Protein AF-A0AAP6VAA5-F1 (afdb_monomer_lite)

Structure (mmCIF, N/CA/C/O backbone):
data_AF-A0AAP6VAA5-F1
#
_entry.id   AF-A0AAP6VAA5-F1
#
loop_
_atom_site.group_PDB
_atom_site.id
_atom_site.type_symbol
_atom_site.label_atom_id
_atom_site.label_alt_id
_atom_site.label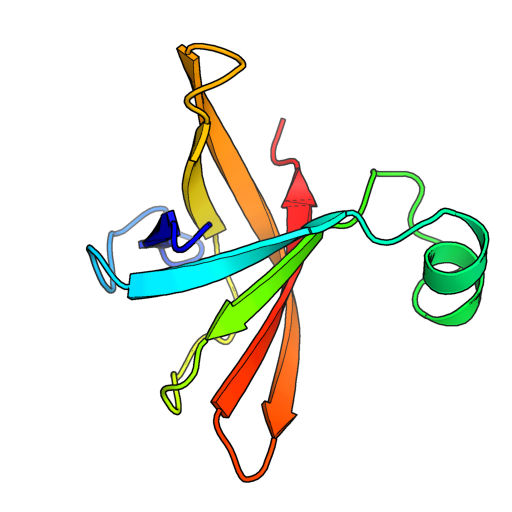_comp_id
_atom_site.label_asym_id
_atom_site.label_entity_id
_atom_site.label_seq_id
_atom_site.pdbx_PDB_ins_code
_atom_site.Cartn_x
_atom_site.Cartn_y
_atom_site.Cartn_z
_atom_site.occupancy
_atom_site.B_iso_or_equiv
_atom_site.auth_seq_id
_atom_site.auth_comp_id
_atom_site.auth_asym_id
_atom_site.auth_atom_id
_atom_site.pdbx_PDB_model_num
ATOM 1 N N . MET A 1 1 ? 10.470 -8.486 3.934 1.00 65.44 1 MET A N 1
ATOM 2 C CA . MET A 1 1 ? 9.634 -8.723 5.126 1.00 65.44 1 MET A CA 1
ATOM 3 C C . MET A 1 1 ? 8.174 -8.665 4.703 1.00 65.44 1 MET A C 1
ATOM 5 O O . MET A 1 1 ? 7.884 -7.896 3.794 1.00 65.44 1 MET A O 1
ATOM 9 N N . ARG A 1 2 ? 7.295 -9.510 5.257 1.00 81.50 2 ARG A N 1
ATOM 10 C CA . ARG A 1 2 ? 5.850 -9.402 5.000 1.00 81.50 2 ARG A CA 1
ATOM 11 C C . ARG A 1 2 ? 5.275 -8.389 5.985 1.00 81.50 2 ARG A C 1
ATOM 13 O O . ARG A 1 2 ? 5.515 -8.526 7.176 1.00 81.50 2 ARG A O 1
ATOM 20 N N . THR A 1 3 ? 4.537 -7.420 5.476 1.00 91.56 3 THR A N 1
ATOM 21 C CA . THR A 1 3 ? 3.951 -6.310 6.224 1.00 91.56 3 THR A CA 1
ATOM 22 C C . THR A 1 3 ? 2.439 -6.499 6.291 1.00 91.56 3 THR A C 1
ATOM 24 O O . THR A 1 3 ? 1.817 -6.860 5.286 1.00 91.56 3 THR A O 1
ATOM 27 N N . CYS A 1 4 ? 1.857 -6.268 7.468 1.00 94.50 4 CYS A N 1
ATOM 28 C CA . CYS A 1 4 ? 0.410 -6.171 7.645 1.00 94.50 4 CYS A CA 1
ATOM 29 C C . CYS A 1 4 ? -0.049 -4.783 7.203 1.00 94.50 4 CYS A C 1
ATOM 31 O O . CYS A 1 4 ? 0.464 -3.782 7.695 1.00 94.50 4 CYS A O 1
ATOM 33 N N . ILE A 1 5 ? -0.976 -4.739 6.252 1.00 95.94 5 ILE A N 1
ATOM 34 C CA . ILE A 1 5 ? -1.429 -3.504 5.618 1.00 95.94 5 ILE A CA 1
ATOM 35 C C . ILE A 1 5 ? -2.946 -3.405 5.754 1.00 95.94 5 ILE A C 1
ATOM 37 O O . ILE A 1 5 ? -3.669 -4.346 5.424 1.00 95.94 5 ILE A O 1
ATOM 41 N N . ASP A 1 6 ? -3.424 -2.241 6.163 1.00 96.62 6 ASP A N 1
ATOM 42 C CA . ASP A 1 6 ? -4.842 -1.924 6.239 1.00 96.62 6 ASP A CA 1
ATOM 43 C C . ASP A 1 6 ? -5.248 -1.070 5.035 1.00 96.62 6 ASP A C 1
ATOM 45 O O . ASP A 1 6 ? -4.503 -0.205 4.570 1.00 96.62 6 ASP A O 1
ATOM 49 N N . TYR A 1 7 ? -6.433 -1.335 4.487 1.00 96.19 7 TYR A N 1
ATOM 50 C CA . TYR A 1 7 ? -6.980 -0.635 3.330 1.00 96.19 7 TYR A CA 1
ATOM 51 C C . TYR A 1 7 ? -8.233 0.146 3.707 1.00 96.19 7 TYR A C 1
ATOM 53 O O . TYR A 1 7 ? -9.218 -0.419 4.185 1.00 96.19 7 TYR A O 1
ATOM 61 N N . TYR A 1 8 ? -8.214 1.436 3.391 1.00 96.69 8 TYR A N 1
ATOM 62 C CA . TYR A 1 8 ? -9.297 2.380 3.623 1.00 96.69 8 TYR A CA 1
ATOM 63 C C . TYR A 1 8 ? -9.814 2.929 2.298 1.00 96.69 8 TYR A C 1
ATOM 65 O O . TYR A 1 8 ? -9.052 3.125 1.347 1.00 96.69 8 TYR A O 1
ATOM 73 N N . ASN A 1 9 ? -11.104 3.245 2.229 1.00 95.06 9 ASN A N 1
ATOM 74 C CA . ASN A 1 9 ? -11.652 3.966 1.083 1.00 95.06 9 ASN A CA 1
ATOM 75 C C . ASN A 1 9 ? -11.318 5.475 1.146 1.00 95.06 9 ASN A C 1
ATOM 77 O O . ASN A 1 9 ? -10.684 5.962 2.080 1.00 95.06 9 ASN A O 1
ATOM 81 N N . LYS A 1 10 ? -11.776 6.248 0.151 1.00 93.75 10 LYS A N 1
ATOM 82 C CA . LYS A 1 10 ? -11.562 7.710 0.100 1.00 93.75 10 LYS A CA 1
ATOM 83 C C . LYS A 1 10 ? -12.205 8.489 1.258 1.00 93.75 10 LYS A C 1
ATOM 85 O O . LYS A 1 10 ? -11.813 9.623 1.491 1.00 93.75 10 LYS A O 1
ATOM 90 N N . LYS A 1 11 ? -13.188 7.910 1.953 1.00 95.00 11 LYS A N 1
ATOM 91 C CA . LYS A 1 11 ? -13.830 8.493 3.142 1.00 95.00 11 LYS A CA 1
ATOM 92 C C . LYS A 1 11 ? -13.118 8.104 4.443 1.00 95.00 11 LYS A C 1
ATOM 94 O O . LYS A 1 11 ? -13.629 8.409 5.511 1.00 95.00 11 LYS A O 1
ATOM 99 N N . HIS A 1 12 ? -11.961 7.442 4.357 1.00 92.62 12 HIS A N 1
ATOM 100 C CA . HIS A 1 12 ? -11.213 6.908 5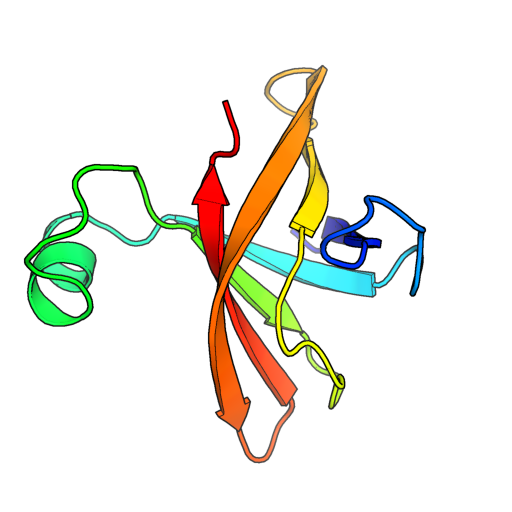.498 1.00 92.62 12 HIS A CA 1
ATOM 101 C C . HIS A 1 12 ? -11.955 5.812 6.282 1.00 92.62 12 HIS A C 1
ATOM 103 O O . HIS A 1 12 ? -11.600 5.515 7.418 1.00 92.62 12 HIS A O 1
ATOM 109 N N . GLU A 1 13 ? -12.941 5.156 5.668 1.00 95.94 13 GLU A N 1
ATOM 110 C CA . GLU A 1 13 ? -13.593 3.982 6.253 1.00 95.94 13 GLU A CA 1
ATOM 111 C C . GLU A 1 13 ? -12.727 2.745 5.980 1.00 95.94 13 GLU A C 1
ATOM 113 O O . GLU A 1 13 ? -12.289 2.534 4.842 1.00 95.94 13 GLU A O 1
ATOM 118 N N . LEU A 1 14 ? -12.468 1.938 7.015 1.00 95.88 14 LEU A N 1
ATOM 119 C CA . LEU A 1 14 ? -11.707 0.692 6.904 1.00 95.88 14 LEU A CA 1
ATOM 120 C C . LEU A 1 14 ? -12.496 -0.325 6.070 1.00 95.88 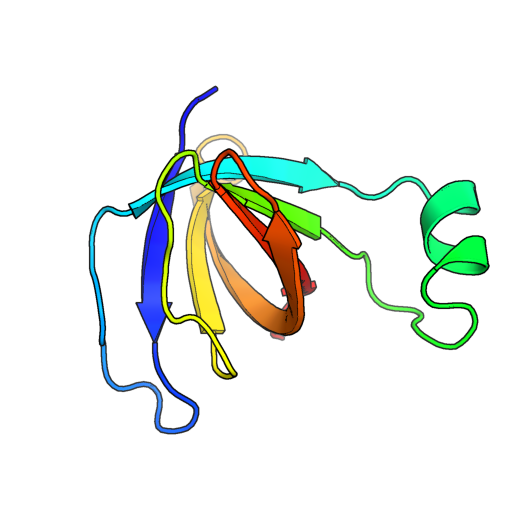14 LEU A C 1
ATOM 122 O O . LEU A 1 14 ? -13.633 -0.659 6.393 1.00 95.88 14 LEU A O 1
ATOM 126 N N . ILE A 1 15 ? -11.886 -0.817 4.994 1.00 95.94 15 ILE A N 1
ATOM 127 C CA . ILE A 1 15 ? -12.489 -1.789 4.072 1.00 95.94 15 ILE A CA 1
ATOM 128 C C . ILE A 1 15 ? -11.916 -3.188 4.282 1.00 95.94 15 ILE A C 1
ATOM 130 O O . ILE A 1 15 ? -12.632 -4.175 4.130 1.00 95.94 15 ILE A O 1
ATOM 134 N N . SER A 1 16 ? -10.623 -3.286 4.590 1.00 93.50 16 SER A N 1
ATOM 135 C CA . SER A 1 16 ? -9.960 -4.557 4.870 1.00 93.50 16 SER A CA 1
ATOM 136 C C . SER A 1 16 ? -8.785 -4.331 5.803 1.00 93.50 16 SER A C 1
ATOM 138 O O . SER A 1 16 ? -7.994 -3.421 5.574 1.00 93.50 16 SER A O 1
ATOM 140 N N . GLU A 1 17 ? -8.647 -5.195 6.800 1.00 93.75 17 GLU A N 1
ATOM 141 C CA . GLU A 1 17 ? -7.519 -5.198 7.732 1.00 93.75 17 GLU A CA 1
ATOM 142 C C . GLU A 1 17 ? -6.540 -6.338 7.428 1.00 93.75 17 GLU A C 1
ATOM 144 O O . GLU A 1 17 ? -6.909 -7.333 6.792 1.00 93.75 17 GLU A O 1
ATOM 149 N N . LYS A 1 18 ? -5.302 -6.207 7.917 1.00 92.44 18 LYS A N 1
ATOM 150 C CA . LYS A 1 18 ? -4.292 -7.282 7.969 1.00 92.44 18 LYS A CA 1
ATOM 151 C C . LYS A 1 18 ? -3.998 -7.929 6.611 1.00 92.44 18 LYS A C 1
ATOM 153 O O . LYS A 1 18 ? -3.697 -9.123 6.522 1.00 92.44 18 LYS A O 1
ATOM 158 N N . LEU A 1 19 ? -4.039 -7.145 5.536 1.00 94.25 19 LEU A N 1
ATOM 159 C CA . LEU A 1 19 ? -3.620 -7.600 4.216 1.00 94.25 19 LEU A CA 1
ATOM 160 C C . LEU A 1 19 ? -2.116 -7.858 4.239 1.00 94.25 19 LEU A C 1
ATOM 162 O O . LEU A 1 19 ? -1.321 -6.957 4.495 1.00 94.25 19 LEU A O 1
ATOM 166 N N . ILE A 1 20 ? -1.716 -9.089 3.942 1.00 94.06 20 ILE A N 1
ATOM 167 C CA . ILE A 1 20 ? -0.306 -9.465 3.964 1.00 94.06 20 ILE A CA 1
ATOM 168 C C . ILE A 1 20 ? 0.332 -9.135 2.615 1.00 94.06 20 ILE A C 1
ATOM 170 O O . ILE A 1 20 ? 0.015 -9.738 1.584 1.00 94.06 20 ILE A O 1
ATOM 174 N N . GLY A 1 21 ? 1.268 -8.191 2.620 1.00 93.56 21 GLY A N 1
ATOM 175 C CA . GLY A 1 21 ? 1.960 -7.744 1.416 1.00 93.56 21 GLY A CA 1
ATOM 176 C C . GLY A 1 21 ? 3.429 -7.435 1.654 1.00 93.56 21 GLY A C 1
ATOM 177 O O . GLY A 1 21 ? 3.925 -7.489 2.771 1.00 93.56 21 GLY A O 1
ATOM 178 N N . ASN A 1 22 ? 4.139 -7.125 0.577 1.00 93.69 22 ASN A N 1
ATOM 179 C CA . ASN A 1 22 ? 5.469 -6.529 0.659 1.00 93.69 22 ASN A CA 1
ATOM 180 C C . ASN A 1 22 ? 5.376 -5.070 0.221 1.00 93.69 22 ASN A C 1
ATOM 182 O O . ASN A 1 22 ? 4.772 -4.792 -0.818 1.00 93.69 22 ASN A O 1
ATOM 186 N N . VAL A 1 23 ? 6.026 -4.177 0.958 1.00 92.94 23 VAL A N 1
ATOM 187 C CA . VAL A 1 23 ? 6.205 -2.774 0.575 1.00 92.94 23 VAL A CA 1
ATOM 188 C C . VAL A 1 23 ? 7.618 -2.608 0.024 1.00 92.94 23 VAL A C 1
ATOM 190 O O . VAL A 1 23 ? 8.566 -3.229 0.504 1.00 92.94 23 VAL A O 1
ATOM 193 N N . THR A 1 24 ? 7.777 -1.860 -1.061 1.00 92.00 24 THR A N 1
ATOM 194 C CA . THR A 1 24 ? 9.098 -1.548 -1.616 1.00 92.00 24 THR A CA 1
ATOM 195 C C . THR A 1 24 ? 9.085 -0.143 -2.176 1.00 92.00 24 THR A C 1
ATOM 197 O O . THR A 1 24 ? 8.140 0.231 -2.866 1.00 92.00 24 THR A O 1
ATOM 200 N N . GLU A 1 25 ? 10.144 0.613 -1.938 1.00 89.62 25 GLU A N 1
ATOM 201 C CA . GLU A 1 25 ? 10.324 1.909 -2.576 1.00 89.62 25 GLU A CA 1
ATOM 202 C C . GLU A 1 25 ? 10.574 1.746 -4.078 1.00 89.62 25 GLU A C 1
ATOM 204 O O . GLU A 1 25 ? 11.256 0.823 -4.540 1.00 89.62 25 GLU A O 1
ATOM 209 N N . VAL A 1 26 ? 9.988 2.637 -4.870 1.00 86.25 26 VAL A N 1
ATOM 210 C CA . VAL A 1 26 ? 10.283 2.730 -6.294 1.00 86.25 26 VAL A CA 1
ATOM 211 C C . VAL A 1 26 ? 11.488 3.652 -6.442 1.00 86.25 26 VAL A C 1
ATOM 213 O O . VAL A 1 26 ? 11.392 4.848 -6.200 1.00 86.25 26 VAL A O 1
ATOM 216 N N . GLY A 1 27 ? 12.636 3.098 -6.837 1.00 83.94 27 GLY A N 1
ATOM 217 C CA . GLY A 1 27 ? 13.827 3.909 -7.104 1.00 83.94 27 GLY A CA 1
ATOM 218 C C . GLY A 1 27 ? 13.568 4.985 -8.168 1.00 83.94 27 GLY A C 1
ATOM 219 O O . GLY A 1 27 ? 12.791 4.765 -9.104 1.00 83.94 27 GLY A O 1
ATOM 220 N N . THR A 1 28 ? 14.250 6.123 -8.040 1.00 79.50 28 THR A N 1
ATOM 221 C CA . THR A 1 28 ? 14.011 7.364 -8.798 1.00 79.50 28 THR A CA 1
ATOM 222 C C . THR A 1 28 ? 13.931 7.165 -10.314 1.00 79.50 28 THR A C 1
ATOM 224 O O . THR A 1 28 ? 13.006 7.662 -10.951 1.00 79.50 28 THR A O 1
ATOM 227 N N . GLU A 1 29 ? 14.836 6.380 -10.907 1.00 81.50 29 GLU A N 1
ATOM 228 C CA . GLU A 1 29 ? 14.841 6.108 -12.356 1.00 81.50 29 GLU A CA 1
ATOM 229 C C . GLU A 1 29 ? 13.563 5.393 -12.826 1.00 81.50 29 GLU A C 1
ATOM 231 O O . GLU A 1 29 ? 12.931 5.771 -13.819 1.00 81.50 29 GLU A O 1
ATOM 236 N N . LYS A 1 30 ? 13.136 4.366 -12.079 1.00 82.31 30 LYS A N 1
ATOM 237 C CA . LYS A 1 30 ? 11.906 3.620 -12.378 1.00 82.31 30 LYS A CA 1
ATOM 238 C C . LYS A 1 30 ? 10.674 4.478 -12.134 1.00 82.31 30 LYS A C 1
ATOM 240 O O . LYS A 1 30 ? 9.716 4.379 -12.896 1.00 82.31 30 LYS A O 1
ATOM 245 N N . GLN A 1 31 ? 10.696 5.324 -11.106 1.00 84.19 31 GLN A N 1
ATOM 246 C CA . GLN A 1 31 ? 9.612 6.261 -10.844 1.00 84.19 31 GLN A CA 1
ATOM 247 C C . GLN A 1 31 ? 9.454 7.252 -11.995 1.00 84.19 31 GLN A C 1
ATOM 249 O O . GLN A 1 31 ? 8.355 7.350 -12.521 1.00 84.19 31 GLN A O 1
ATOM 254 N N . MET A 1 32 ? 10.527 7.901 -12.453 1.00 81.44 32 MET A N 1
ATOM 255 C CA . MET A 1 32 ? 10.486 8.835 -13.589 1.00 81.44 32 MET A CA 1
ATOM 256 C C . MET A 1 32 ? 9.959 8.169 -14.867 1.00 81.44 32 MET A C 1
ATOM 258 O O . MET A 1 32 ? 9.254 8.791 -15.654 1.00 81.44 32 MET A O 1
ATOM 262 N N . THR A 1 33 ? 10.243 6.879 -15.051 1.00 83.69 33 THR A N 1
ATOM 263 C CA . THR A 1 33 ? 9.746 6.115 -16.203 1.00 83.69 33 THR A CA 1
ATOM 264 C C . THR A 1 33 ? 8.245 5.806 -16.103 1.00 83.69 33 THR A C 1
ATOM 266 O O . THR A 1 33 ? 7.531 5.857 -17.101 1.00 83.69 33 THR A O 1
ATOM 269 N N . ILE A 1 34 ? 7.742 5.455 -14.913 1.00 80.00 34 ILE A N 1
ATOM 270 C CA . ILE A 1 34 ? 6.348 5.008 -14.715 1.00 80.00 34 ILE A CA 1
ATOM 271 C C . ILE A 1 34 ? 5.408 6.188 -14.401 1.00 80.00 34 ILE A C 1
ATOM 273 O O . ILE A 1 34 ? 4.235 6.173 -14.780 1.00 80.00 34 ILE A O 1
ATOM 277 N N . PHE A 1 35 ? 5.926 7.195 -13.704 1.00 83.81 35 PHE A N 1
ATOM 278 C CA . PHE A 1 35 ? 5.240 8.365 -13.165 1.00 83.81 35 PHE A CA 1
ATOM 279 C C . PHE A 1 35 ? 6.116 9.627 -13.328 1.00 83.81 35 PHE A C 1
ATOM 281 O O . PHE A 1 35 ? 6.546 10.209 -12.332 1.00 83.81 35 PHE A O 1
ATOM 288 N N . PRO A 1 36 ? 6.370 10.095 -14.564 1.00 79.56 36 PRO A N 1
ATOM 289 C CA . PRO A 1 36 ? 7.299 11.203 -14.833 1.00 79.56 36 PRO A CA 1
ATOM 290 C C . PRO A 1 36 ? 6.932 12.524 -14.141 1.00 79.56 36 PRO A C 1
ATOM 292 O O . PRO A 1 36 ? 7.792 13.373 -13.935 1.00 79.56 36 PRO A O 1
ATOM 295 N N . ASN A 1 37 ? 5.661 12.699 -13.770 1.00 84.00 37 ASN A N 1
ATOM 296 C CA . ASN A 1 37 ? 5.139 13.938 -13.192 1.00 84.00 37 ASN A CA 1
ATOM 297 C C . ASN A 1 37 ? 4.938 13.880 -11.667 1.00 84.00 37 ASN A C 1
ATOM 299 O O . ASN A 1 37 ? 4.481 14.865 -11.092 1.00 84.00 37 ASN A O 1
ATOM 303 N N . ILE A 1 38 ? 5.225 12.748 -11.013 1.00 78.75 38 ILE A N 1
ATOM 304 C CA . ILE A 1 38 ? 5.033 12.589 -9.563 1.00 78.75 38 ILE A CA 1
ATOM 305 C C . ILE A 1 38 ? 6.362 12.843 -8.855 1.00 78.75 38 ILE A C 1
ATOM 307 O O . ILE A 1 38 ? 7.348 12.147 -9.112 1.00 78.75 38 ILE A O 1
ATOM 311 N N . LYS A 1 39 ? 6.377 13.841 -7.965 1.00 77.69 39 LYS A N 1
ATOM 312 C CA . LYS A 1 39 ? 7.571 14.247 -7.204 1.00 77.69 39 LYS A CA 1
ATOM 313 C C . LYS A 1 39 ? 7.665 13.546 -5.851 1.00 77.69 39 LYS A C 1
ATOM 315 O O . LYS A 1 39 ? 8.750 13.457 -5.287 1.00 77.69 39 LYS A O 1
ATOM 320 N N . GLU A 1 40 ? 6.542 13.074 -5.327 1.00 82.81 40 GLU A N 1
ATOM 321 C CA . GLU A 1 40 ? 6.462 12.310 -4.090 1.00 82.81 40 GLU A CA 1
ATOM 322 C C . GLU A 1 40 ? 7.113 10.935 -4.266 1.00 82.81 40 GLU A C 1
ATOM 324 O O . GLU A 1 40 ? 6.973 10.307 -5.315 1.00 82.81 40 GLU A O 1
ATOM 329 N N . GLN A 1 41 ? 7.805 10.448 -3.233 1.00 83.81 41 GLN A N 1
ATOM 330 C CA . GLN A 1 41 ? 8.388 9.109 -3.248 1.00 83.81 41 GLN A CA 1
ATOM 331 C C . GLN A 1 41 ? 7.273 8.068 -3.399 1.00 83.81 41 GLN A C 1
ATOM 333 O O . GLN A 1 41 ? 6.354 7.988 -2.578 1.00 83.81 41 GLN A O 1
ATOM 338 N N . MET A 1 42 ? 7.352 7.270 -4.462 1.00 90.75 42 MET A N 1
ATOM 339 C CA . MET A 1 42 ? 6.388 6.213 -4.726 1.00 90.75 42 MET A CA 1
ATOM 340 C C . MET A 1 42 ? 6.822 4.919 -4.048 1.00 90.75 42 MET A C 1
ATOM 342 O O . MET A 1 42 ? 7.979 4.502 -4.115 1.00 90.75 42 MET A O 1
ATOM 346 N N . VAL A 1 43 ? 5.854 4.222 -3.470 1.00 92.94 43 VAL A N 1
ATOM 347 C CA . VAL A 1 43 ? 6.018 2.858 -2.969 1.00 92.94 43 VAL A CA 1
ATOM 348 C C . VAL A 1 43 ? 5.131 1.907 -3.758 1.00 92.94 43 VAL A C 1
ATOM 350 O O . VAL A 1 43 ? 4.084 2.285 -4.290 1.00 92.94 43 VAL A O 1
ATOM 353 N N . ILE A 1 44 ? 5.549 0.650 -3.843 1.00 93.56 44 ILE A N 1
ATOM 354 C CA . ILE A 1 44 ? 4.757 -0.436 -4.407 1.00 93.56 44 ILE A CA 1
ATOM 355 C C . ILE A 1 44 ? 4.417 -1.457 -3.323 1.00 93.56 44 ILE A C 1
ATOM 357 O O . ILE A 1 44 ? 5.290 -2.101 -2.744 1.00 93.56 44 ILE A O 1
ATOM 361 N N . PHE A 1 45 ? 3.121 -1.637 -3.105 1.00 94.19 45 PHE A N 1
ATOM 362 C CA . PHE A 1 45 ? 2.535 -2.699 -2.305 1.00 94.19 45 PHE A CA 1
ATOM 363 C C . PHE A 1 45 ? 2.278 -3.902 -3.203 1.00 94.19 45 PHE A C 1
ATOM 365 O O . PHE A 1 45 ? 1.565 -3.798 -4.202 1.00 94.19 45 PHE A O 1
ATOM 372 N N . ARG A 1 46 ? 2.854 -5.055 -2.869 1.00 93.62 46 ARG A N 1
ATOM 373 C CA . ARG A 1 46 ? 2.656 -6.304 -3.612 1.00 93.62 46 ARG A CA 1
ATOM 374 C C . ARG A 1 46 ? 1.949 -7.321 -2.733 1.00 93.62 46 ARG A C 1
ATOM 376 O O . ARG A 1 46 ? 2.540 -7.845 -1.790 1.00 93.62 46 ARG A O 1
ATOM 383 N N . PHE A 1 47 ? 0.713 -7.628 -3.093 1.00 93.31 47 PHE A N 1
ATOM 384 C CA . PHE A 1 47 ? -0.115 -8.647 -2.465 1.00 93.31 47 PHE A CA 1
ATOM 385 C C . PHE A 1 47 ? -0.115 -9.908 -3.325 1.00 93.31 47 PHE A C 1
ATOM 387 O O . PHE A 1 47 ? -0.197 -9.833 -4.555 1.00 93.31 47 PHE A O 1
ATOM 394 N N . ARG A 1 48 ? -0.042 -11.075 -2.681 1.00 89.31 48 ARG A N 1
ATOM 395 C CA . ARG A 1 48 ? -0.197 -12.364 -3.377 1.00 89.31 48 ARG A CA 1
ATOM 396 C C . ARG A 1 48 ? -1.648 -12.613 -3.778 1.00 89.31 48 ARG A C 1
ATOM 398 O O . ARG A 1 48 ? -1.905 -13.232 -4.805 1.00 89.31 48 ARG A O 1
ATOM 405 N N . ASP A 1 49 ? -2.583 -12.074 -3.007 1.00 87.44 49 ASP A N 1
ATOM 406 C CA . ASP A 1 49 ? -4.003 -12.249 -3.261 1.00 87.44 49 ASP A CA 1
ATOM 407 C C . ASP A 1 49 ? -4.528 -11.267 -4.312 1.00 87.44 49 ASP A C 1
ATOM 409 O O . ASP A 1 49 ? -3.985 -10.179 -4.558 1.00 87.44 49 ASP A O 1
ATOM 413 N N . ARG A 1 50 ? -5.620 -11.668 -4.967 1.00 87.75 50 ARG A N 1
ATOM 414 C CA . ARG A 1 50 ? -6.356 -10.815 -5.902 1.00 87.75 50 ARG A CA 1
ATOM 415 C C . ARG A 1 50 ? -7.310 -9.921 -5.122 1.00 87.75 50 ARG A C 1
ATOM 417 O O . ARG A 1 50 ? -8.421 -10.319 -4.792 1.00 87.75 50 ARG A O 1
ATOM 424 N N . LEU A 1 51 ? -6.879 -8.695 -4.872 1.00 89.62 51 LEU A N 1
ATOM 425 C CA . LEU A 1 51 ? -7.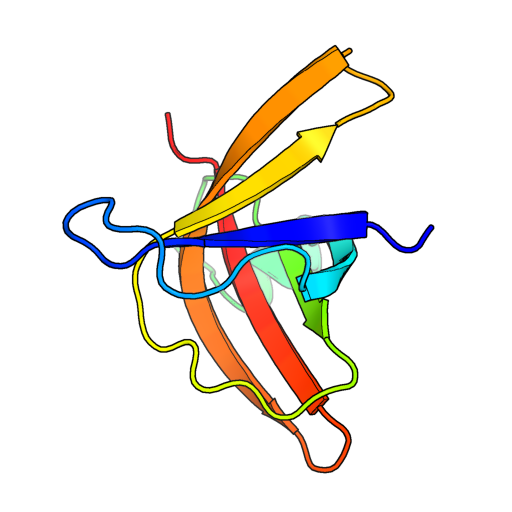609 -7.702 -4.104 1.00 89.62 51 LEU A CA 1
ATOM 426 C C . LEU A 1 51 ? -8.354 -6.726 -5.025 1.00 89.62 51 LEU A C 1
ATOM 428 O O . LEU A 1 51 ? -7.976 -6.448 -6.172 1.00 89.62 51 LEU A O 1
ATOM 432 N N . ALA A 1 52 ? -9.462 -6.192 -4.521 1.00 87.25 52 ALA A N 1
ATOM 433 C CA . ALA A 1 52 ? -10.275 -5.180 -5.189 1.00 87.25 52 ALA A CA 1
ATOM 434 C C . ALA A 1 52 ? -9.952 -3.765 -4.692 1.00 87.25 52 ALA A C 1
ATOM 436 O O . ALA A 1 52 ? -10.842 -3.002 -4.332 1.00 87.25 52 ALA A O 1
ATOM 437 N N . ILE A 1 53 ? -8.670 -3.400 -4.708 1.00 90.25 53 ILE A N 1
ATOM 438 C CA . ILE A 1 53 ? -8.217 -2.053 -4.347 1.00 90.25 53 ILE A CA 1
ATOM 439 C C . ILE A 1 53 ? -8.339 -1.162 -5.582 1.00 90.25 53 ILE A C 1
ATOM 441 O O . ILE A 1 53 ? -7.704 -1.441 -6.599 1.00 90.25 53 ILE A O 1
ATOM 445 N N . ARG A 1 54 ? -9.173 -0.119 -5.515 1.00 82.06 54 ARG A N 1
ATOM 446 C CA . ARG A 1 54 ? -9.376 0.839 -6.621 1.00 82.06 54 ARG A CA 1
ATOM 447 C C . ARG A 1 54 ? 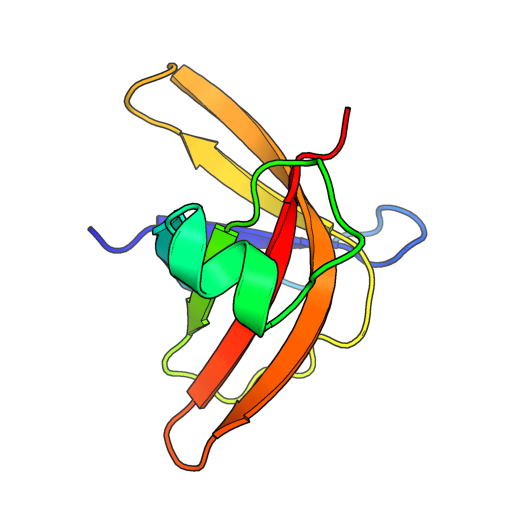-8.806 2.218 -6.308 1.00 82.06 54 ARG A C 1
ATOM 449 O O . ARG A 1 54 ? -8.121 2.793 -7.142 1.00 82.06 54 ARG A O 1
ATOM 456 N N . SER A 1 55 ? -9.110 2.746 -5.127 1.00 90.88 55 SER A N 1
ATOM 457 C CA . SER A 1 55 ? -8.709 4.082 -4.681 1.00 90.88 55 SER A CA 1
ATOM 458 C C . SER A 1 55 ? -8.914 4.209 -3.177 1.00 90.88 55 SER A C 1
ATOM 460 O O . SER A 1 55 ? -9.800 3.544 -2.647 1.00 90.88 55 SER A O 1
ATOM 462 N N . GLY A 1 56 ? -8.203 5.120 -2.523 1.00 94.75 56 GLY A N 1
ATOM 463 C CA . GLY A 1 56 ? -8.269 5.307 -1.076 1.00 94.75 56 GLY A CA 1
ATOM 464 C C . GLY A 1 56 ? -6.865 5.284 -0.502 1.00 94.75 56 GLY A C 1
ATOM 465 O O . GLY A 1 56 ? -5.956 5.828 -1.130 1.00 94.75 56 GLY A O 1
ATOM 466 N N . PHE A 1 57 ? -6.691 4.628 0.640 1.00 96.62 57 PHE A N 1
ATOM 467 C CA . PHE A 1 57 ? -5.437 4.660 1.381 1.00 96.62 57 PHE A CA 1
ATOM 468 C C . PHE A 1 57 ? -4.997 3.268 1.816 1.00 96.62 57 PHE A C 1
ATOM 470 O O . PHE A 1 57 ? -5.829 2.436 2.172 1.00 96.62 57 PHE A O 1
ATOM 477 N N . LEU A 1 58 ? -3.689 3.037 1.802 1.00 96.31 58 LEU A N 1
ATOM 478 C CA . LEU A 1 58 ? -3.047 1.884 2.422 1.00 96.31 58 LEU A CA 1
ATOM 479 C C . LEU A 1 58 ? -2.221 2.369 3.606 1.00 96.31 58 LEU A C 1
ATOM 481 O O . LEU A 1 58 ? -1.500 3.356 3.480 1.00 96.31 58 LEU A O 1
ATOM 485 N N . GLU A 1 59 ? -2.334 1.696 4.739 1.00 96.31 59 GLU A N 1
ATOM 486 C CA . GLU A 1 59 ? -1.629 2.048 5.967 1.00 96.31 59 GLU A CA 1
ATOM 487 C C . GLU A 1 59 ? -0.897 0.830 6.509 1.00 96.31 59 GLU A C 1
ATOM 489 O O . GLU A 1 59 ? -1.422 -0.281 6.462 1.00 96.31 59 GLU A O 1
ATOM 494 N N . TYR A 1 60 ? 0.322 1.023 6.998 1.00 95.00 60 TYR A N 1
ATOM 495 C CA . TYR A 1 60 ? 1.034 -0.004 7.747 1.00 95.00 60 TYR A CA 1
ATOM 496 C C . TYR A 1 60 ? 1.897 0.628 8.835 1.00 95.00 60 TYR A C 1
ATOM 498 O O . TYR A 1 60 ? 2.297 1.789 8.727 1.00 95.00 60 TYR A O 1
ATOM 506 N N . TYR A 1 61 ? 2.198 -0.152 9.870 1.00 92.88 61 TYR A N 1
ATOM 507 C CA . TYR A 1 61 ? 3.155 0.241 10.896 1.00 92.88 61 TYR A CA 1
ATOM 508 C C . TYR A 1 61 ? 4.579 -0.018 10.401 1.00 92.88 61 TYR A C 1
ATOM 510 O O . TYR A 1 61 ? 4.944 -1.159 10.111 1.00 92.88 61 TYR A O 1
ATOM 518 N N . ASP A 1 62 ? 5.362 1.047 10.262 1.00 90.19 62 ASP A N 1
ATOM 519 C CA . ASP A 1 62 ? 6.776 0.982 9.920 1.00 90.19 62 ASP A CA 1
ATOM 520 C C . ASP A 1 62 ? 7.577 0.730 11.200 1.00 90.19 62 ASP A C 1
ATOM 522 O O . ASP A 1 62 ? 7.637 1.588 12.083 1.00 90.19 62 ASP A O 1
ATOM 526 N N . GLU A 1 63 ? 8.137 -0.474 11.328 1.00 88.25 63 GLU A N 1
ATOM 527 C CA . GLU A 1 63 ? 8.882 -0.889 12.521 1.00 88.25 63 GLU A CA 1
ATOM 528 C C . GLU A 1 63 ? 10.205 -0.126 12.682 1.00 88.25 63 GLU A C 1
ATOM 530 O O . GLU A 1 63 ? 10.650 0.067 13.813 1.00 88.25 63 GLU A O 1
ATOM 535 N N . GLU A 1 64 ? 10.817 0.335 11.585 1.00 86.88 64 GLU A N 1
ATOM 536 C CA . GLU A 1 64 ? 12.085 1.074 11.629 1.00 86.88 64 GLU A CA 1
ATOM 537 C C . GLU A 1 64 ? 11.864 2.503 12.131 1.00 86.88 64 GLU A C 1
ATOM 539 O O . GLU A 1 64 ? 12.593 2.990 12.995 1.00 86.88 64 GLU A O 1
ATOM 544 N N . GLU A 1 65 ? 10.815 3.161 11.635 1.00 86.75 65 GLU A N 1
ATOM 545 C CA . GLU A 1 65 ? 10.459 4.525 12.039 1.00 86.75 65 GLU A CA 1
ATOM 546 C C . GLU A 1 65 ? 9.510 4.583 13.251 1.00 86.75 65 GLU A C 1
ATOM 548 O O . GLU A 1 65 ? 9.161 5.670 13.716 1.00 86.75 65 GLU A O 1
ATOM 553 N N . GLN A 1 66 ? 9.070 3.426 13.753 1.00 90.94 66 GLN A N 1
ATOM 554 C CA . GLN A 1 66 ? 8.103 3.258 14.843 1.00 90.94 66 GLN A CA 1
ATOM 555 C C . GLN A 1 66 ? 6.802 4.063 14.675 1.00 90.94 66 GLN A C 1
ATOM 557 O O . GLN A 1 66 ? 6.225 4.552 15.653 1.00 90.94 66 GLN A O 1
ATOM 562 N N . LYS A 1 67 ? 6.300 4.195 13.441 1.00 92.75 67 LYS A N 1
ATOM 563 C CA . LYS A 1 67 ? 5.111 5.007 13.137 1.00 92.75 67 LYS A CA 1
ATOM 564 C C . LYS A 1 67 ? 4.200 4.360 12.099 1.00 92.75 67 LYS A C 1
ATOM 566 O O . LYS A 1 67 ? 4.649 3.635 11.217 1.00 92.75 67 LYS A O 1
ATOM 571 N N . ASN A 1 68 ? 2.911 4.693 12.151 1.00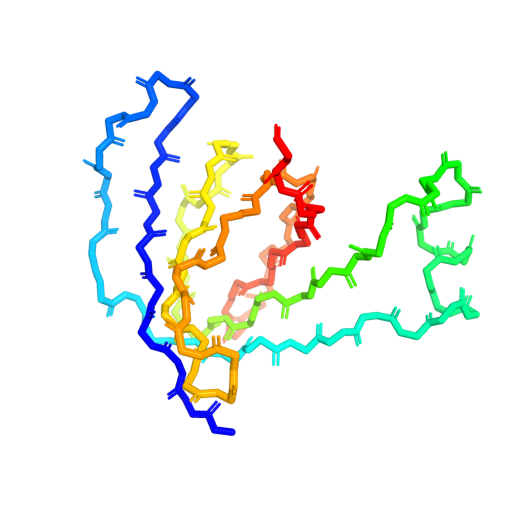 92.06 68 ASN A N 1
ATOM 572 C CA . ASN A 1 68 ? 1.989 4.358 11.068 1.00 92.06 68 ASN A CA 1
ATOM 573 C C . ASN A 1 68 ? 2.278 5.247 9.859 1.00 92.06 68 ASN A C 1
ATOM 575 O O . ASN A 1 68 ? 2.253 6.476 9.961 1.00 92.06 68 ASN A O 1
ATOM 579 N N . ARG A 1 69 ? 2.526 4.627 8.710 1.00 93.50 69 ARG A N 1
ATOM 580 C CA . ARG A 1 69 ? 2.698 5.319 7.436 1.00 93.50 69 ARG A CA 1
ATOM 581 C C . ARG A 1 69 ? 1.492 5.051 6.558 1.00 93.50 69 ARG A C 1
ATOM 583 O O . ARG A 1 69 ? 1.110 3.902 6.338 1.00 93.50 69 ARG A O 1
ATOM 590 N N . LYS A 1 70 ? 0.899 6.128 6.051 1.00 95.00 70 LYS A N 1
ATOM 591 C CA . LYS A 1 70 ? -0.299 6.095 5.216 1.00 95.00 70 LYS A CA 1
ATOM 592 C C . LYS A 1 70 ? 0.054 6.532 3.804 1.00 95.00 70 LYS A C 1
ATOM 594 O O . LYS A 1 70 ? 0.802 7.483 3.610 1.00 95.00 70 LYS A O 1
ATOM 599 N N . PHE A 1 71 ? -0.508 5.857 2.813 1.00 95.31 71 PHE A N 1
ATOM 600 C CA . PHE A 1 71 ? -0.216 6.089 1.406 1.00 95.31 71 PHE A CA 1
ATOM 601 C C . PHE A 1 71 ? -1.505 6.178 0.608 1.00 95.31 71 PHE A C 1
ATOM 603 O O . PHE A 1 71 ? -2.374 5.313 0.711 1.00 95.31 71 PHE A O 1
ATOM 610 N N . THR A 1 72 ? -1.617 7.200 -0.230 1.00 95.25 72 THR A N 1
ATOM 611 C CA . THR A 1 72 ? -2.723 7.332 -1.179 1.00 95.25 72 THR A CA 1
ATOM 612 C C . THR A 1 72 ? -2.522 6.357 -2.323 1.00 95.25 72 THR A C 1
ATOM 614 O O . THR A 1 72 ? -1.448 6.302 -2.912 1.00 95.25 72 THR A O 1
ATOM 617 N N . VAL A 1 73 ? -3.559 5.602 -2.677 1.00 94.44 73 VAL A N 1
ATOM 618 C CA . VAL A 1 73 ? -3.537 4.715 -3.844 1.00 94.44 73 VAL A CA 1
ATOM 619 C C . VAL A 1 73 ? -3.526 5.549 -5.125 1.00 94.44 73 VAL A C 1
ATOM 621 O O . VAL A 1 73 ? -4.510 6.218 -5.440 1.00 94.44 73 VAL A O 1
ATOM 624 N N . VAL A 1 74 ? -2.434 5.457 -5.884 1.00 92.19 74 VAL A N 1
ATOM 625 C CA . VAL A 1 74 ? -2.232 6.181 -7.150 1.00 92.19 74 VAL A CA 1
ATOM 626 C C . VAL A 1 74 ? -2.591 5.307 -8.347 1.00 92.19 74 VAL A C 1
ATOM 628 O O . VAL A 1 74 ? -3.278 5.746 -9.267 1.00 92.19 74 VAL A O 1
ATOM 631 N N . LYS A 1 75 ? -2.125 4.055 -8.356 1.00 90.00 75 LYS A N 1
ATOM 632 C CA . LYS A 1 75 ? -2.347 3.127 -9.472 1.00 90.00 75 LYS A CA 1
ATOM 633 C C . LYS A 1 75 ? -2.417 1.698 -8.973 1.00 90.00 75 LYS A C 1
ATOM 635 O O . LYS A 1 75 ? -1.580 1.278 -8.184 1.00 90.00 75 LYS A O 1
ATOM 640 N N . ASN A 1 76 ? -3.361 0.920 -9.481 1.00 90.56 76 ASN A N 1
ATOM 641 C CA . ASN A 1 76 ? -3.432 -0.513 -9.237 1.00 90.56 76 ASN A CA 1
ATOM 642 C C . ASN A 1 76 ? -3.113 -1.295 -10.519 1.00 90.56 76 ASN A C 1
ATOM 644 O O . ASN A 1 76 ? -3.448 -0.895 -11.631 1.00 90.56 76 ASN A O 1
ATOM 648 N N . LEU A 1 77 ? -2.458 -2.437 -10.360 1.00 87.25 77 LEU A N 1
ATOM 649 C CA . LEU A 1 77 ? -2.209 -3.406 -11.414 1.00 87.25 77 LEU A CA 1
ATOM 650 C C . LEU A 1 77 ? -2.617 -4.775 -10.886 1.00 87.25 77 LEU A C 1
ATOM 652 O O . LEU A 1 77 ? -2.000 -5.318 -9.967 1.00 87.25 77 LEU A O 1
ATOM 656 N N . ARG A 1 78 ? -3.659 -5.351 -11.483 1.00 80.44 78 ARG A N 1
ATOM 657 C CA . ARG A 1 78 ? -3.961 -6.767 -11.290 1.00 80.44 78 ARG A CA 1
ATOM 658 C C . ARG A 1 78 ? -3.062 -7.576 -12.201 1.00 80.44 78 ARG A C 1
ATOM 660 O O . ARG A 1 78 ? -3.069 -7.385 -13.413 1.00 80.44 78 ARG A O 1
ATOM 667 N N . VAL A 1 79 ? -2.314 -8.491 -11.608 1.00 75.75 79 VAL A N 1
ATOM 668 C CA . VAL A 1 79 ? -1.504 -9.462 -12.338 1.00 75.75 79 VAL A CA 1
ATOM 669 C C . VAL A 1 79 ? -2.096 -10.850 -12.128 1.00 75.75 79 VAL A C 1
ATOM 671 O O . VAL A 1 79 ? -2.863 -11.087 -11.195 1.00 75.75 79 VAL A O 1
ATOM 674 N N . SER A 1 80 ? -1.745 -11.801 -12.992 1.00 74.88 80 SER A N 1
ATOM 675 C CA . SER A 1 80 ? -2.269 -13.172 -12.916 1.00 74.88 80 SER A CA 1
ATOM 676 C C . SER A 1 80 ? -2.086 -13.812 -11.531 1.00 74.88 80 SER A C 1
ATOM 678 O O . SER A 1 80 ? -2.955 -14.572 -11.101 1.00 74.88 80 SER A O 1
ATOM 680 N N . LYS A 1 81 ? -1.010 -13.445 -10.819 1.00 78.94 81 LYS A N 1
ATOM 681 C CA . LYS A 1 81 ? -0.591 -13.997 -9.521 1.00 78.94 81 LYS A CA 1
ATOM 682 C C . LYS A 1 81 ? -0.826 -13.083 -8.304 1.00 78.94 81 LYS A C 1
ATOM 684 O O . LYS A 1 81 ? -0.244 -13.360 -7.263 1.00 78.94 81 LYS A O 1
ATOM 689 N N . GLY A 1 82 ? -1.592 -11.992 -8.422 1.00 89.75 82 GLY A N 1
ATOM 690 C CA . GLY A 1 82 ? -1.848 -11.102 -7.282 1.00 89.75 82 GLY A CA 1
ATOM 691 C C . GLY A 1 82 ? -2.178 -9.658 -7.651 1.00 89.75 82 GLY A C 1
ATOM 692 O O . GLY A 1 82 ? -2.643 -9.364 -8.756 1.00 89.75 82 GLY A O 1
ATOM 693 N N . THR A 1 83 ? -1.928 -8.747 -6.712 1.00 93.06 83 THR A N 1
ATOM 694 C CA . THR A 1 83 ? -2.267 -7.323 -6.844 1.00 93.06 83 THR A CA 1
ATOM 695 C C . THR A 1 83 ? -1.069 -6.462 -6.494 1.00 93.06 83 THR A C 1
ATOM 697 O O . THR A 1 83 ? -0.529 -6.566 -5.397 1.00 93.06 83 THR A O 1
ATOM 700 N N . SER A 1 84 ? -0.679 -5.586 -7.412 1.00 92.94 84 SER A N 1
ATOM 701 C CA . SER A 1 84 ? 0.322 -4.554 -7.162 1.00 92.94 84 SER A CA 1
ATOM 702 C C . SER A 1 84 ? -0.367 -3.202 -7.076 1.00 92.94 84 SER A C 1
ATOM 704 O O . SER A 1 84 ? -1.139 -2.844 -7.964 1.00 92.94 84 SER A O 1
ATOM 706 N N . VAL A 1 85 ? -0.093 -2.443 -6.024 1.00 94.31 85 VAL A N 1
ATOM 707 C CA . VAL A 1 85 ? -0.650 -1.107 -5.824 1.00 94.31 85 VAL A CA 1
ATOM 708 C C . VAL A 1 85 ? 0.497 -0.135 -5.635 1.00 94.31 85 VAL A C 1
ATOM 710 O O . VAL A 1 85 ? 1.349 -0.336 -4.782 1.00 94.31 85 VAL A O 1
ATOM 713 N N . TYR A 1 86 ? 0.528 0.908 -6.446 1.00 93.12 86 TYR A N 1
ATOM 714 C CA . TYR A 1 86 ? 1.422 2.035 -6.273 1.00 93.12 86 TYR A CA 1
ATOM 715 C C . TYR A 1 86 ? 0.745 3.063 -5.383 1.00 93.12 86 TYR A C 1
ATOM 717 O O . TYR A 1 86 ? -0.405 3.438 -5.643 1.00 93.12 86 TYR A O 1
ATOM 725 N N . GLY A 1 87 ? 1.462 3.516 -4.363 1.00 94.06 87 GLY A N 1
ATOM 726 C CA . GLY A 1 87 ? 1.010 4.578 -3.485 1.00 94.06 87 GLY A CA 1
ATOM 727 C C . GLY A 1 87 ? 2.046 5.679 -3.334 1.00 94.06 87 GLY A C 1
ATOM 728 O O . GLY A 1 87 ? 3.243 5.426 -3.445 1.00 94.06 87 GLY A O 1
ATOM 729 N N . SER A 1 88 ? 1.561 6.889 -3.091 1.00 92.56 88 SER A N 1
ATOM 730 C CA . SER A 1 88 ? 2.362 8.040 -2.675 1.00 92.56 88 SER A CA 1
ATOM 731 C C . SER A 1 88 ? 2.087 8.312 -1.203 1.00 92.56 88 SER A C 1
ATOM 733 O O . SER A 1 88 ? 0.951 8.141 -0.753 1.00 92.56 88 SER A O 1
ATOM 735 N N . GLU A 1 89 ? 3.098 8.715 -0.441 1.00 90.19 89 GLU A N 1
ATOM 736 C CA . GLU A 1 89 ? 2.920 9.003 0.986 1.00 90.19 89 GLU A CA 1
ATOM 737 C C . GLU A 1 89 ? 1.860 10.096 1.193 1.00 90.19 89 GLU A C 1
ATOM 739 O O . GLU A 1 89 ? 1.846 11.116 0.502 1.00 90.19 89 GLU A O 1
ATOM 744 N N . TYR A 1 90 ? 0.915 9.832 2.092 1.00 85.38 90 TYR A N 1
ATOM 745 C CA . TYR A 1 90 ? -0.143 10.758 2.471 1.00 85.38 90 TYR A CA 1
ATOM 746 C C . TYR A 1 90 ? 0.390 11.648 3.596 1.00 85.38 90 TYR A C 1
ATOM 748 O O . TYR A 1 90 ? 0.731 11.139 4.664 1.00 85.38 90 TYR A O 1
ATOM 756 N N . ARG A 1 91 ? 0.501 12.951 3.324 1.00 72.00 91 ARG A N 1
ATOM 757 C CA . ARG A 1 91 ? 0.906 13.978 4.293 1.00 72.00 91 ARG A CA 1
ATOM 758 C C . ARG A 1 91 ? -0.309 14.640 4.921 1.00 72.00 91 ARG A C 1
ATOM 760 O O . ARG A 1 91 ? -1.282 14.876 4.171 1.00 72.00 91 ARG A O 1
#

Radius of gyration: 12.44 Å; chains: 1; bounding box: 29×28×31 Å

Foldseek 3Di:
DWFWKWFAAQVRHTDDGRQTWDKDWDDPVNCCVVPVPDPFTKIKTWGQAADPDDWGKMWTQDPVVRDIWIWTFDDWDDDPRGIITMTGTDD

Secondary structure (DSSP, 8-state):
--EEEEEE-TT--EEEEEEEEEEEE--HHHHHHH-TT--SPEEEEEESS-----SSEEEEEETTTTEEEEEEEEEEEEETTEEEEEEEE--

pLDDT: mean 89.33, std 6.41, range [65.44, 96.69]

Sequence (91 aa):
MRTCIDYYNKKHELISEKLIGNVTEVGTEKQMTIFPNIKEQMVIFRFRDRLAIRSGFLEYYDEEEQKNRKFTVVKNLRVSKGTSVYGSEYR

Organism: Enterococcus faecalis (NCBI:txid1351)